Protein 4G35 (pdb70)

CATH classification: 1.10.437.10

Organism: Mus musculus (NCBI:txid10090)

Sequence (147 aa):
EDDLYRQSLEIISRYLREQATGRRALETLRRVGDGVQRNHETAFQGMLRKKSFSRVMVHVFKDGVTNWGRIVTLISFGAFVAKHLKSVNQESFIEPLAETITDVLVRTKRDWLVKQRGWDGFVEFFHVQAALRRIGDCVNLRQKLLN

GO terms:
  GO:0005739 mitochondrion (C, IDA)
  GO:1903378 positive regulation of oxidative stress-induced neuron intrinsic apoptotic signaling pathway (P, IMP)
  GO:0005829 cytosol (C, IDA)
  GO:0016020 membrane (C, IDA)
  GO:0097192 extrinsic apoptotic signaling pathway in absence of ligand (P, IMP)
  GO:0005515 protein binding (F, IPI)
  GO:0005634 nucleus (C, IDA)
  GO:0005737 cytoplasm (C, IDA)
  GO:0008630 intrinsic apoptotic signaling pathway in response to DNA damage (P, IDA)
  GO:0043066 negative regulation of apoptotic process (P, IMP)
  GO:0051434 BH3 domain binding (F, IPI)
  GO:0008637 apoptotic mitochondrial changes (P, IDA)

Structure (mmCIF, N/CA/C/O backbone):
data_4G35
#
_entry.id   4G35
#
_cell.length_a   42.040
_cell.length_b   47.970
_cell.length_c   68.600
_cell.angle_alpha   90.00
_cell.angle_beta   90.00
_cell.angle_gamma   90.00
#
_symmetry.space_group_name_H-M   'P 21 21 21'
#
loop_
_entity.id
_entity.type
_entity.pdbx_description
1 polymer 'Induced myeloid leukemia cell differentiation protein Mcl-1 homolog'
2 polymer 'Noxa BH3 peptide (cysteine-mediated cross-linked)'
3 non-polymer "4,4'-bis(bromomethyl)biphenyl"
4 water water
#
loop_
_atom_site.group_PDB
_atom_site.id
_atom_site.type_symbol
_atom_site.label_atom_id
_atom_site.label_alt_id
_atom_site.label_comp_id
_atom_site.label_asym_id
_atom_site.label_entity_id
_atom_site.label_seq_id
_atom_site.pdbx_PDB_ins_code
_atom_site.Cartn_x
_atom_site.Cartn_y
_atom_site.Cartn_z
_atom_site.occupancy
_atom_site.B_iso_or_equiv
_atom_site.auth_seq_id
_atom_site.auth_comp_id
_atom_site.auth_asym_id
_atom_site.auth_atom_id
_atom_site.pdbx_PDB_model_num
ATOM 1 N N . GLU A 1 9 ? 14.440 -16.889 7.398 1.00 28.46 171 GLU A N 1
ATOM 2 C CA . GLU A 1 9 ? 13.911 -17.813 6.323 1.00 27.76 171 GLU A CA 1
ATOM 3 C C . GLU A 1 9 ? 12.735 -17.273 5.611 1.00 26.87 171 GLU A C 1
ATOM 4 O O . GLU A 1 9 ? 12.514 -17.606 4.469 1.00 25.85 171 GLU A O 1
ATOM 10 N N . ASP A 1 10 ? 11.936 -16.454 6.291 1.00 28.16 172 ASP A N 1
ATOM 11 C CA . ASP A 1 10 ? 10.927 -15.710 5.564 1.00 29.74 172 ASP A CA 1
ATOM 12 C C . ASP A 1 10 ? 11.577 -14.445 4.998 1.00 29.98 172 ASP A C 1
ATOM 13 O O . ASP A 1 10 ? 11.621 -13.383 5.667 1.00 29.41 172 ASP A O 1
ATOM 18 N N . ASP A 1 11 ? 12.038 -14.565 3.760 1.00 29.07 173 ASP A N 1
ATOM 19 C CA . ASP A 1 11 ? 12.774 -13.493 3.151 1.00 28.23 173 ASP A CA 1
ATOM 20 C C . ASP A 1 11 ? 11.813 -12.351 2.782 1.00 27.28 173 ASP A C 1
ATOM 21 O O . ASP A 1 11 ? 12.129 -11.189 2.986 1.00 27.61 173 ASP A O 1
ATOM 26 N N . LEU A 1 12 ? 10.608 -12.659 2.320 1.00 25.79 174 LEU A N 1
ATOM 27 C CA . LEU A 1 12 ? 9.584 -11.617 2.223 1.00 23.72 174 LEU A CA 1
ATOM 28 C C . LEU A 1 12 ? 9.323 -10.825 3.529 1.00 24.01 174 LEU A C 1
ATOM 29 O O . LEU A 1 12 ? 9.258 -9.580 3.524 1.00 22.44 174 LEU A O 1
ATOM 34 N N . TYR A 1 13 ? 9.182 -11.523 4.644 1.00 22.34 175 TYR A N 1
ATOM 35 C CA . TYR A 1 13 ? 9.073 -10.830 5.936 1.00 22.32 175 TYR A CA 1
ATOM 36 C C . TYR A 1 13 ? 10.294 -9.991 6.229 1.00 21.69 175 TYR A C 1
ATOM 37 O O . TYR A 1 13 ? 10.142 -8.840 6.633 1.00 21.89 175 TYR A O 1
ATOM 46 N N . ARG A 1 14 ? 11.501 -10.558 6.087 1.00 21.64 176 ARG A N 1
ATOM 47 C CA . ARG A 1 14 ? 12.752 -9.851 6.404 1.00 22.46 176 ARG A CA 1
ATOM 48 C C . ARG A 1 14 ? 12.865 -8.539 5.624 1.00 21.38 176 ARG A C 1
ATOM 49 O O . ARG A 1 14 ? 13.185 -7.462 6.180 1.00 20.41 176 ARG A O 1
ATOM 57 N N . GLN A 1 15 ? 12.607 -8.647 4.338 1.00 21.85 177 GLN A N 1
ATOM 58 C CA . GLN A 1 15 ? 12.676 -7.514 3.434 1.00 23.19 177 GLN A CA 1
ATOM 59 C C . GLN A 1 15 ? 11.615 -6.416 3.769 1.00 21.73 177 GLN A C 1
ATOM 60 O O . GLN A 1 15 ? 11.967 -5.236 3.780 1.00 20.83 177 GLN A O 1
ATOM 66 N N . SER A 1 16 ? 10.348 -6.814 4.008 1.00 18.56 178 SER A N 1
ATOM 67 C CA . SER A 1 16 ? 9.266 -5.904 4.451 1.00 19.01 178 SER A CA 1
ATOM 68 C C . SER A 1 16 ? 9.623 -5.220 5.779 1.00 19.06 178 SER A C 1
ATOM 69 O O . SER A 1 16 ? 9.458 -4.000 5.943 1.00 16.67 178 SER A O 1
ATOM 72 N N . LEU A 1 17 ? 10.190 -5.985 6.726 1.00 19.85 179 LEU A N 1
ATOM 73 C CA . LEU A 1 17 ? 10.549 -5.392 8.060 1.00 19.76 179 LEU A CA 1
ATOM 74 C C . LEU A 1 17 ? 11.647 -4.355 7.897 1.00 20.86 179 LEU A C 1
ATOM 75 O O . LEU A 1 17 ? 11.639 -3.296 8.530 1.00 20.25 179 LEU A O 1
ATOM 80 N N . GLU A 1 18 ? 12.600 -4.635 7.030 1.00 21.99 180 GLU A N 1
ATOM 81 C CA . GLU A 1 18 ? 13.686 -3.693 6.881 1.00 22.80 180 GLU A CA 1
ATOM 82 C C . GLU A 1 18 ? 13.248 -2.369 6.261 1.00 21.59 180 GLU A C 1
ATOM 83 O O . GLU A 1 18 ? 13.686 -1.287 6.669 1.00 20.33 180 GLU A O 1
ATOM 89 N N . ILE A 1 19 ? 12.392 -2.457 5.254 1.00 19.13 181 ILE A N 1
ATOM 90 C CA . ILE A 1 19 ? 11.887 -1.267 4.608 1.00 17.92 181 ILE A CA 1
ATOM 91 C C . ILE A 1 19 ? 11.007 -0.506 5.582 1.00 16.78 181 ILE A C 1
ATOM 92 O O . ILE A 1 19 ? 11.173 0.735 5.761 1.00 17.92 181 ILE A O 1
ATOM 97 N N . ILE A 1 20 ? 10.089 -1.174 6.124 1.00 15.96 182 ILE A N 1
ATOM 98 C CA . ILE A 1 20 ? 9.117 -0.484 7.014 1.00 15.78 182 ILE A CA 1
ATOM 99 C C . ILE A 1 20 ? 9.828 0.035 8.280 1.00 16.73 182 ILE A C 1
ATOM 100 O O . ILE A 1 20 ? 9.578 1.163 8.696 1.00 17.11 182 ILE A O 1
ATOM 105 N N . SER A 1 21 ? 10.686 -0.734 8.955 1.00 19.42 183 SER A N 1
ATOM 106 C CA . SER A 1 21 ? 11.444 -0.211 10.113 1.00 20.12 183 SER A CA 1
ATOM 107 C C . SER A 1 21 ? 12.244 1.009 9.736 1.00 20.97 183 SER A C 1
ATOM 108 O O . SER A 1 21 ? 12.257 2.020 10.461 1.00 20.59 183 SER A O 1
ATOM 111 N N . ARG A 1 22 ? 12.980 0.906 8.640 1.00 20.39 184 ARG A N 1
ATOM 112 C CA . ARG A 1 22 ? 13.882 1.995 8.271 1.00 21.67 184 ARG A CA 1
ATOM 113 C C . ARG A 1 22 ? 13.042 3.230 7.929 1.00 20.36 184 ARG A C 1
ATOM 114 O O . ARG A 1 22 ? 13.369 4.354 8.329 1.00 21.12 184 ARG A O 1
ATOM 122 N N . TYR A 1 23 ? 11.955 3.054 7.186 1.00 18.97 185 TYR A N 1
ATOM 123 C CA . TYR A 1 23 ? 11.104 4.204 6.907 1.00 19.49 185 TYR A CA 1
ATOM 124 C C . TYR A 1 23 ? 10.594 4.863 8.202 1.00 20.02 185 TYR A C 1
ATOM 125 O O . TYR A 1 23 ? 10.656 6.112 8.338 1.00 21.02 185 TYR A O 1
ATOM 134 N N . LEU A 1 24 ? 10.060 4.045 9.121 1.00 21.39 186 LEU A N 1
ATOM 135 C CA . LEU A 1 24 ? 9.523 4.565 10.390 1.00 23.94 186 LEU A CA 1
ATOM 136 C C . LEU A 1 24 ? 10.597 5.293 11.267 1.00 25.71 186 LEU A C 1
ATOM 137 O O . LEU A 1 24 ? 10.399 6.468 11.687 1.00 25.00 186 LEU A O 1
ATOM 142 N N . ARG A 1 25 ? 11.731 4.637 11.479 1.00 27.12 187 ARG A N 1
ATOM 1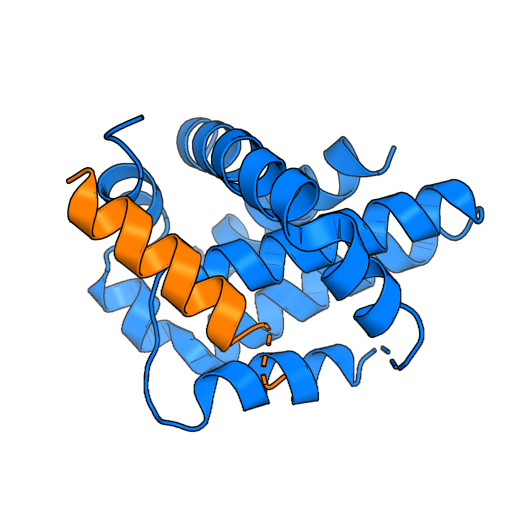43 C CA . ARG A 1 25 ? 12.941 5.277 12.092 1.00 30.50 187 ARG A CA 1
ATOM 144 C C . ARG A 1 25 ? 13.447 6.575 11.406 1.00 31.40 187 ARG A C 1
ATOM 145 O O . ARG A 1 25 ? 13.752 7.573 12.071 1.00 34.44 187 ARG A O 1
ATOM 153 N N . GLU A 1 26 ? 13.510 6.605 10.096 1.00 32.27 188 GLU A N 1
ATOM 154 C CA . GLU A 1 26 ? 13.992 7.761 9.369 1.00 34.36 188 GLU A CA 1
ATOM 155 C C . GLU A 1 26 ? 13.066 9.030 9.471 1.00 35.98 188 GLU A C 1
ATOM 156 O O . GLU A 1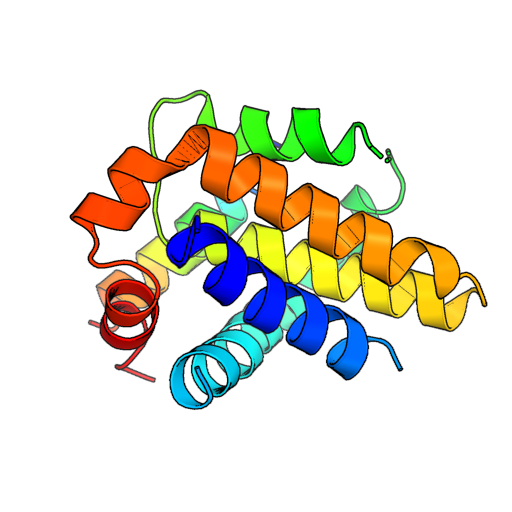 26 ? 13.498 10.140 9.864 1.00 33.86 188 GLU A O 1
ATOM 162 N N . GLN A 1 27 ? 11.791 8.811 9.123 1.00 36.52 189 GLN A N 1
ATOM 163 C CA . GLN A 1 27 ? 10.659 9.738 9.332 1.00 36.67 189 GLN A CA 1
ATOM 164 C C . GLN A 1 27 ? 10.602 10.297 10.753 1.00 37.84 189 GLN A C 1
ATOM 165 O O . GLN A 1 27 ? 10.482 11.523 10.946 1.00 38.33 189 GLN A O 1
ATOM 171 N N . ALA A 1 28 ? 10.739 9.405 11.723 1.00 38.26 190 ALA A N 1
ATOM 172 C CA . ALA A 1 28 ? 10.692 9.764 13.132 1.00 40.68 190 ALA A CA 1
ATOM 173 C C . ALA A 1 28 ? 11.896 10.541 13.640 1.00 41.70 190 ALA A C 1
ATOM 174 O O . ALA A 1 28 ? 11.769 11.670 14.089 1.00 43.27 190 ALA A O 1
ATOM 176 N N . THR A 1 29 ? 13.061 9.916 13.637 1.00 42.87 191 THR A N 1
ATOM 177 C CA . THR A 1 29 ? 14.217 10.472 14.338 1.00 43.21 191 THR A CA 1
ATOM 178 C C . THR A 1 29 ? 15.214 11.042 13.341 1.00 43.85 191 THR A C 1
ATOM 179 O O . THR A 1 29 ? 16.193 11.680 13.718 1.00 44.88 191 THR A O 1
ATOM 183 N N . GLY A 1 44 ? 15.635 -2.873 -2.504 1.00 41.14 206 GLY A N 1
ATOM 184 C CA . GLY A 1 44 ? 15.344 -2.296 -1.197 1.00 39.70 206 GLY A CA 1
ATOM 185 C C . GLY A 1 44 ? 15.460 -0.768 -1.194 1.00 39.12 206 GLY A C 1
ATOM 186 O O . GLY A 1 44 ? 14.576 -0.064 -0.728 1.00 37.36 206 GLY A O 1
ATOM 187 N N . ARG A 1 45 ? 16.592 -0.281 -1.695 1.00 38.09 207 ARG A N 1
ATOM 188 C CA . ARG A 1 45 ? 16.878 1.129 -1.799 1.00 37.62 207 ARG A CA 1
ATOM 189 C C . ARG A 1 45 ? 15.827 1.766 -2.668 1.00 35.84 207 ARG A C 1
ATOM 190 O O . ARG A 1 45 ? 15.313 2.849 -2.357 1.00 35.23 207 ARG A O 1
ATOM 198 N N . ARG A 1 46 ? 15.511 1.113 -3.775 1.00 33.09 208 ARG A N 1
ATOM 199 C CA . ARG A 1 46 ? 14.484 1.624 -4.658 1.00 31.58 208 ARG A CA 1
ATOM 200 C C . ARG A 1 46 ? 13.032 1.594 -4.068 1.00 28.82 208 ARG A C 1
ATOM 201 O O . ARG A 1 46 ? 12.214 2.523 -4.338 1.00 27.14 208 ARG A O 1
ATOM 209 N N . ALA A 1 47 ? 12.711 0.558 -3.288 1.00 26.02 209 ALA A N 1
ATOM 210 C CA . ALA A 1 47 ? 11.407 0.500 -2.647 1.00 24.36 209 ALA A CA 1
ATOM 211 C C . ALA A 1 47 ? 11.348 1.610 -1.568 1.00 22.83 209 ALA A C 1
ATOM 212 O O . ALA A 1 47 ? 10.327 2.246 -1.389 1.00 21.02 209 ALA A O 1
ATOM 214 N N . LEU A 1 48 ? 12.426 1.782 -0.792 1.00 21.37 210 LEU A N 1
ATOM 215 C CA . LEU A 1 48 ? 12.490 2.925 0.143 1.00 20.23 210 LEU A CA 1
ATOM 216 C C . LEU A 1 48 ? 12.294 4.264 -0.531 1.00 19.13 210 LEU A C 1
ATOM 217 O O . LEU A 1 48 ? 11.577 5.093 0.004 1.00 18.71 210 LEU A O 1
ATOM 222 N N . GLU A 1 49 ? 12.912 4.515 -1.682 1.00 18.02 211 GLU A N 1
ATOM 223 C CA . GLU A 1 49 ? 12.782 5.839 -2.285 1.00 17.96 211 GLU A CA 1
ATOM 224 C C . GLU A 1 49 ? 11.311 6.047 -2.718 1.00 18.90 211 GLU A C 1
ATOM 225 O O . GLU A 1 49 ? 10.761 7.125 -2.494 1.00 18.14 211 GLU A O 1
ATOM 231 N N . THR A 1 50 ? 10.699 5.008 -3.314 1.00 16.77 212 THR A N 1
ATOM 232 C CA . THR A 1 50 ? 9.247 4.999 -3.652 1.00 15.40 212 THR A CA 1
ATOM 233 C C . THR A 1 50 ? 8.347 5.234 -2.420 1.00 14.41 212 THR A C 1
ATOM 234 O O . THR A 1 50 ? 7.476 6.087 -2.443 1.00 15.16 212 THR A O 1
ATOM 238 N N . LEU A 1 51 ? 8.619 4.508 -1.324 1.00 14.33 213 LEU A N 1
ATOM 239 C CA . LEU A 1 51 ? 7.832 4.639 -0.107 1.00 15.61 213 LEU A CA 1
ATOM 240 C C . LEU A 1 51 ? 7.907 6.041 0.478 1.00 16.31 213 LEU A C 1
ATOM 241 O O . LEU A 1 51 ? 6.866 6.645 0.861 1.00 14.81 213 LEU A O 1
ATOM 246 N N . ARG A 1 52 ? 9.134 6.575 0.584 1.00 16.96 214 ARG A N 1
ATOM 247 C CA . ARG A 1 52 ? 9.257 7.933 1.168 1.00 18.82 214 ARG A CA 1
ATOM 248 C C . ARG A 1 52 ? 8.515 8.964 0.330 1.00 18.97 214 ARG A C 1
ATOM 249 O O . ARG A 1 52 ? 7.905 9.874 0.882 1.00 18.68 214 ARG A O 1
ATOM 257 N N . ARG A 1 53 ? 8.685 8.905 -0.989 1.00 18.25 215 ARG A N 1
ATOM 258 C CA . ARG A 1 53 ? 7.979 9.830 -1.901 1.00 19.66 215 ARG A CA 1
ATOM 259 C C . ARG A 1 53 ? 6.435 9.693 -1.816 1.00 17.55 215 ARG A C 1
ATOM 260 O O . ARG A 1 53 ? 5.729 10.675 -1.601 1.00 17.64 215 ARG A O 1
ATOM 268 N N . VAL A 1 54 ? 5.914 8.480 -1.969 1.00 17.10 216 VAL A N 1
ATOM 269 C CA . VAL A 1 54 ? 4.444 8.325 -2.019 1.00 16.14 216 VAL A CA 1
ATOM 270 C C . VAL A 1 54 ? 3.944 8.586 -0.601 1.00 16.08 216 VAL A C 1
ATOM 271 O O . VAL A 1 54 ? 2.929 9.186 -0.432 1.00 16.71 216 VAL A O 1
ATOM 275 N N . GLY A 1 55 ? 4.653 8.112 0.419 1.00 13.75 217 GLY A N 1
ATOM 276 C CA . GLY A 1 55 ? 4.220 8.318 1.811 1.00 14.55 217 GLY A CA 1
ATOM 277 C C . GLY A 1 55 ? 4.179 9.787 2.231 1.00 15.06 217 GLY A C 1
ATOM 278 O O . GLY A 1 55 ? 3.382 10.161 3.043 1.00 13.83 217 GLY A O 1
ATOM 279 N N . ASP A 1 56 ? 5.083 10.607 1.701 1.00 16.81 218 ASP A N 1
ATOM 280 C CA . ASP A 1 56 ? 5.060 12.035 1.975 1.00 17.64 218 ASP A CA 1
ATOM 281 C C . ASP A 1 56 ? 3.786 12.687 1.392 1.00 17.92 218 ASP A C 1
ATOM 282 O O . ASP A 1 56 ? 3.098 13.445 2.106 1.00 19.13 218 ASP A O 1
ATOM 287 N N . GLY A 1 57 ? 3.461 12.381 0.140 1.00 19.26 219 GLY A N 1
ATOM 288 C CA . GLY A 1 57 ? 2.148 12.852 -0.457 1.00 19.47 219 GLY A CA 1
ATOM 289 C C . GLY A 1 57 ? 0.952 12.500 0.424 1.00 19.54 219 GLY A C 1
ATOM 290 O O . GLY A 1 57 ? 0.093 13.326 0.647 1.00 18.56 219 GLY A O 1
ATOM 291 N N . VAL A 1 58 ? 0.883 11.225 0.871 1.00 17.77 220 VAL A N 1
ATOM 292 C CA . VAL A 1 58 ? -0.249 10.730 1.650 1.00 16.91 220 VAL A CA 1
ATOM 293 C C . VAL A 1 58 ? -0.336 11.501 2.993 1.00 17.43 220 VAL A C 1
ATOM 294 O O . VAL A 1 58 ? -1.376 12.041 3.359 1.00 16.01 220 VAL A O 1
ATOM 298 N N . GLN A 1 59 ? 0.776 11.605 3.716 1.00 18.14 221 GLN A N 1
ATOM 299 C CA . GLN A 1 59 ? 0.742 12.305 4.977 1.00 19.85 221 GLN A CA 1
ATOM 300 C C . GLN A 1 59 ? 0.402 13.802 4.829 1.00 21.58 221 GLN A C 1
ATOM 301 O O . GLN A 1 59 ? -0.206 14.385 5.669 1.00 21.98 221 GLN A O 1
ATOM 307 N N . ARG A 1 60 ? 0.850 14.409 3.752 1.00 22.77 222 ARG A N 1
ATOM 308 C CA . ARG A 1 60 ? 0.754 15.846 3.569 1.00 25.45 222 ARG A CA 1
ATOM 309 C C . ARG A 1 60 ? -0.731 16.169 3.212 1.00 24.58 222 ARG A C 1
ATOM 310 O O . ARG A 1 60 ? -1.340 17.089 3.746 1.00 25.95 222 ARG A O 1
ATOM 318 N N . ASN A 1 61 ? -1.299 15.320 2.394 1.00 24.89 223 ASN A N 1
ATOM 319 C CA . ASN A 1 61 ? -2.635 15.470 1.913 1.00 25.05 223 ASN A CA 1
ATOM 320 C C . ASN A 1 61 ? -3.695 14.954 2.875 1.00 23.03 223 ASN A C 1
ATOM 321 O O . ASN A 1 61 ? -4.873 15.330 2.704 1.00 22.81 223 ASN A O 1
ATOM 326 N N . HIS A 1 62 ? -3.331 14.111 3.844 1.00 21.14 224 HIS A N 1
ATOM 327 C CA . HIS A 1 62 ? -4.340 13.609 4.805 1.00 21.60 224 HIS A CA 1
ATOM 328 C C . HIS A 1 62 ? -4.011 13.826 6.264 1.00 22.51 224 HIS A C 1
ATOM 329 O O . HIS A 1 62 ? -4.428 13.078 7.144 1.00 23.01 224 HIS A O 1
ATOM 336 N N . GLU A 1 63 ? -3.301 14.934 6.533 1.00 24.71 225 GLU A N 1
ATOM 337 C CA . GLU A 1 63 ? -2.774 15.234 7.851 1.00 26.04 225 GLU A CA 1
ATOM 338 C C . GLU A 1 63 ? -3.843 15.332 8.901 1.00 25.50 225 GLU A C 1
ATOM 339 O O . GLU A 1 63 ? -3.715 14.766 9.990 1.00 25.55 225 GLU A O 1
ATOM 345 N N . THR A 1 64 ? -4.936 16.039 8.587 1.00 26.14 226 THR A N 1
ATOM 346 C CA . THR A 1 64 ? -6.077 16.153 9.492 1.00 25.26 226 THR A CA 1
ATOM 347 C C . THR A 1 64 ? -6.765 14.815 9.737 1.00 24.84 226 THR A C 1
ATOM 348 O O . THR A 1 64 ? -7.120 14.521 10.879 1.00 25.35 226 THR A O 1
ATOM 352 N N . ALA A 1 65 ? -6.961 13.990 8.698 1.00 23.31 227 ALA A N 1
ATOM 353 C CA . ALA A 1 65 ? -7.539 12.655 8.956 1.00 24.01 227 ALA A CA 1
ATOM 354 C C . ALA A 1 65 ? -6.611 11.864 9.862 1.00 22.85 227 ALA A C 1
ATOM 355 O O . ALA A 1 65 ? -7.085 11.164 10.729 1.00 23.86 227 ALA A O 1
ATOM 357 N N . PHE A 1 66 ? -5.306 11.939 9.597 1.00 22.76 228 PHE A N 1
ATOM 358 C CA . PHE A 1 66 ? -4.283 11.165 10.321 1.00 22.97 228 PHE A CA 1
ATOM 359 C C . PHE A 1 66 ? -4.220 11.661 11.784 1.00 24.34 228 PHE A C 1
ATOM 360 O O . PHE A 1 66 ? -4.185 10.841 12.700 1.00 25.06 228 PHE A O 1
ATOM 368 N N . GLN A 1 67 ? -4.309 12.983 11.991 1.00 26.80 229 GLN A N 1
ATOM 369 C CA . GLN A 1 67 ? -4.405 13.562 13.365 1.00 29.07 229 GLN A CA 1
ATOM 370 C C . GLN A 1 67 ? -5.630 12.988 14.092 1.00 29.72 229 GLN A C 1
ATOM 371 O O . GLN A 1 67 ? -5.521 12.416 15.187 1.00 31.33 229 GLN A O 1
ATOM 377 N N . GLY A 1 68 ? -6.779 13.074 13.446 1.00 30.56 230 GLY A N 1
ATOM 378 C CA . GLY A 1 68 ? -8.009 12.524 13.986 1.00 30.54 230 GLY A CA 1
ATOM 379 C C . GLY A 1 68 ? -7.833 11.081 14.350 1.00 32.57 230 GLY A C 1
ATOM 380 O O . GLY A 1 68 ? -8.253 10.660 15.430 1.00 31.73 230 GLY A O 1
ATOM 381 N N . MET A 1 69 ? -7.240 10.285 13.448 1.00 32.59 231 MET A N 1
ATOM 382 C CA . MET A 1 69 ? -7.079 8.833 13.714 1.00 34.78 231 MET A CA 1
ATOM 383 C C . MET A 1 69 ? -6.081 8.501 14.859 1.00 35.95 231 MET A C 1
ATOM 384 O O . MET A 1 69 ? -6.287 7.565 15.630 1.00 35.25 231 MET A O 1
ATOM 389 N N . LEU A 1 70 ? -4.985 9.239 14.889 1.00 38.37 232 LEU A N 1
ATOM 390 C CA . LEU A 1 70 ? -3.960 9.078 15.884 1.00 42.02 232 LEU A CA 1
ATOM 391 C C . LEU A 1 70 ? -4.610 9.222 17.264 1.00 44.91 232 LEU A C 1
ATOM 392 O O . LEU A 1 70 ? -4.486 8.325 18.085 1.00 46.00 232 LEU A O 1
ATOM 397 N N . ARG A 1 71 ? -5.366 10.284 17.510 1.00 48.23 233 ARG A N 1
ATOM 398 C CA . ARG A 1 71 ? -6.122 10.317 18.771 1.00 51.23 233 ARG A CA 1
ATOM 399 C C . ARG A 1 71 ? -7.343 9.383 18.792 1.00 52.66 233 ARG A C 1
ATOM 400 O O . ARG A 1 71 ? -8.465 9.819 18.572 1.00 54.24 233 ARG A O 1
ATOM 408 N N . LYS A 1 72 ? -7.117 8.099 19.075 1.00 53.91 234 LYS A N 1
ATOM 409 C CA . LYS A 1 72 ? -8.182 7.091 19.115 1.00 54.95 234 LYS A CA 1
ATOM 410 C C . LYS A 1 72 ? -7.652 5.788 19.716 1.00 55.83 234 LYS A C 1
ATOM 411 O O . LYS A 1 72 ? -6.593 5.282 19.300 1.00 57.07 234 LYS A O 1
ATOM 417 N N . LYS A 1 82 ? -1.810 -2.774 20.629 1.00 60.38 244 LYS A N 1
ATOM 418 C CA . LYS A 1 82 ? -1.631 -2.876 19.177 1.00 59.67 244 LYS A CA 1
ATOM 419 C C . LYS A 1 82 ? -2.970 -3.169 18.468 1.00 59.37 244 LYS A C 1
ATOM 420 O O . LYS A 1 82 ? -3.049 -4.087 17.653 1.00 59.63 244 LYS A O 1
ATOM 422 N N . SER A 1 83 ? -4.018 -2.398 18.794 1.00 58.48 245 SER A N 1
ATOM 423 C CA . SER A 1 83 ? -5.330 -2.528 18.121 1.00 57.08 245 SER A CA 1
ATOM 424 C C . SER A 1 83 ? -5.382 -1.638 16.870 1.00 56.09 245 SER A C 1
ATOM 425 O O . SER A 1 83 ? -6.375 -1.656 16.119 1.00 56.42 245 SER A O 1
ATOM 428 N N . PHE A 1 84 ? -4.315 -0.851 16.695 1.00 54.18 246 PHE A N 1
ATOM 429 C CA . PHE A 1 84 ? -3.737 -0.532 15.380 1.00 53.34 246 PHE A CA 1
ATOM 430 C C . PHE A 1 84 ? -3.822 -1.760 14.417 1.00 51.93 246 PHE A C 1
ATOM 431 O O . PHE A 1 84 ? -4.100 -1.576 13.216 1.00 51.17 246 PHE A O 1
ATOM 439 N N . SER A 1 85 ? -3.611 -2.987 14.953 1.00 49.84 247 SER A N 1
ATOM 440 C CA . SER A 1 85 ? -3.645 -4.249 14.181 1.00 48.37 247 SER A CA 1
ATOM 441 C C . SER A 1 85 ? -5.034 -4.566 13.663 1.00 46.31 247 SER A C 1
ATOM 442 O O . SER A 1 85 ? -5.191 -4.934 12.499 1.00 45.73 247 SER A O 1
ATOM 445 N N . ARG A 1 86 ? -6.024 -4.432 14.548 1.00 44.60 248 ARG A N 1
ATOM 446 C CA . ARG A 1 86 ? -7.426 -4.699 14.219 1.00 43.54 248 ARG A CA 1
ATOM 447 C C . ARG A 1 86 ? -7.873 -3.720 13.152 1.00 41.86 248 ARG A C 1
ATOM 448 O O . ARG A 1 86 ? -8.596 -4.084 12.201 1.00 42.94 248 ARG A O 1
ATOM 456 N N . VAL A 1 87 ? -7.417 -2.482 13.287 1.00 39.21 249 VAL A N 1
ATOM 457 C CA . VAL A 1 87 ? -7.770 -1.428 12.334 1.00 36.32 249 VAL A CA 1
ATOM 458 C C . VAL A 1 87 ? -7.094 -1.677 10.976 1.00 33.83 249 VAL A C 1
ATOM 459 O O . VAL A 1 87 ? -7.743 -1.638 9.945 1.00 32.49 249 VAL A O 1
ATOM 463 N N . MET A 1 88 ? -5.804 -1.969 10.983 1.00 32.23 250 MET A N 1
ATOM 464 C CA . MET A 1 88 ? -5.166 -2.460 9.769 1.00 30.76 250 MET A CA 1
ATOM 465 C C . MET A 1 88 ? -5.976 -3.524 9.119 1.00 30.76 250 MET A C 1
ATOM 466 O O . MET A 1 88 ? -6.276 -3.404 7.939 1.00 28.60 250 MET A O 1
ATOM 471 N N . VAL A 1 89 ? -6.351 -4.588 9.858 1.00 31.44 251 VAL A N 1
ATOM 472 C CA . VAL A 1 89 ? -7.022 -5.694 9.164 1.00 32.42 251 VAL A CA 1
ATOM 473 C C . VAL A 1 89 ? -8.386 -5.281 8.696 1.00 32.04 251 VAL A C 1
ATOM 474 O O . VAL A 1 89 ? -8.817 -5.692 7.602 1.00 31.68 251 VAL A O 1
ATOM 478 N N . HIS A 1 90 ? -9.044 -4.434 9.476 1.00 32.46 252 HIS A N 1
ATOM 479 C CA . HIS A 1 90 ? -10.381 -4.041 9.076 1.00 33.56 252 HIS A CA 1
ATOM 480 C C . HIS A 1 90 ? -10.407 -3.283 7.755 1.00 31.58 252 HIS A C 1
ATOM 481 O O . HIS A 1 90 ? -11.377 -3.443 7.001 1.00 30.71 252 HIS A O 1
ATOM 488 N N . VAL A 1 91 ? -9.314 -2.556 7.443 1.00 28.97 253 VAL A N 1
ATOM 489 C CA . VAL A 1 91 ? -9.175 -1.891 6.139 1.00 26.05 253 VAL A CA 1
ATOM 490 C C . VAL A 1 91 ? -9.469 -2.900 5.051 1.00 25.75 253 VAL A C 1
ATOM 491 O O . VAL A 1 91 ? -10.164 -2.601 4.085 1.00 25.41 253 VAL A O 1
ATOM 495 N N . PHE A 1 92 ? -8.953 -4.114 5.223 1.00 25.11 254 PHE A N 1
ATOM 496 C CA . PHE A 1 92 ? -8.995 -5.116 4.172 1.00 25.12 254 PHE A CA 1
ATOM 497 C C . PHE A 1 92 ? -10.225 -6.025 4.172 1.00 26.93 254 PHE A C 1
ATOM 498 O O . PHE A 1 92 ? -10.343 -6.843 3.271 1.00 26.94 254 PHE A O 1
ATOM 506 N N . LYS A 1 93 ? -11.178 -5.802 5.077 1.00 28.25 255 LYS A N 1
ATOM 507 C CA . LYS A 1 93 ? -12.325 -6.735 5.321 1.00 30.25 255 LYS A CA 1
ATOM 508 C C . LYS A 1 93 ? -13.299 -6.888 4.123 1.00 30.64 255 LYS A C 1
ATOM 509 O O . LYS A 1 93 ? -13.944 -7.940 3.954 1.00 32.33 255 LYS A O 1
ATOM 511 N N . ASP A 1 94 ? -13.326 -5.905 3.233 1.00 28.52 256 ASP A N 1
ATOM 512 C CA . ASP A 1 94 ? -14.199 -5.947 2.105 1.00 27.36 256 ASP A CA 1
ATOM 513 C C . ASP A 1 94 ? -13.610 -6.825 1.042 1.00 26.88 256 ASP A C 1
ATOM 514 O O . ASP A 1 94 ? -14.131 -6.917 -0.062 1.00 28.28 256 ASP A O 1
ATOM 519 N N . GLY A 1 95 ? -12.473 -7.453 1.356 1.00 27.82 257 GLY A N 1
ATOM 520 C CA . GLY A 1 95 ? -11.825 -8.409 0.432 1.00 25.62 257 GLY A CA 1
ATOM 521 C C . GLY A 1 95 ? -11.028 -7.773 -0.682 1.00 25.17 257 GLY A C 1
ATOM 522 O O . GLY A 1 95 ? -10.759 -8.402 -1.675 1.00 25.28 257 GLY A O 1
ATOM 523 N N . VAL A 1 96 ? -10.657 -6.501 -0.507 1.00 23.40 258 VAL A N 1
ATOM 524 C CA . VAL A 1 96 ? -9.956 -5.776 -1.545 1.00 22.11 258 VAL A CA 1
ATOM 525 C C . VAL A 1 96 ? -8.558 -5.461 -0.980 1.00 19.29 258 VAL A C 1
ATOM 526 O O . VAL A 1 96 ? -8.439 -5.142 0.146 1.00 17.93 258 VAL A O 1
ATOM 530 N N . THR A 1 97 ? -7.524 -5.620 -1.775 1.00 18.87 259 THR A N 1
ATOM 531 C CA . THR A 1 97 ? -6.184 -5.264 -1.330 1.00 18.11 259 THR A CA 1
ATOM 532 C C . THR A 1 97 ? -5.585 -4.548 -2.500 1.00 17.41 259 THR A C 1
ATOM 533 O O . THR A 1 97 ? -5.677 -5.034 -3.659 1.00 17.22 259 THR A O 1
ATOM 537 N N . ASN A 1 98 ? -4.949 -3.415 -2.247 1.00 14.86 260 ASN A N 1
ATOM 538 C CA . ASN A 1 98 ? -4.237 -2.737 -3.322 1.00 14.91 260 ASN A CA 1
ATOM 539 C C . ASN A 1 98 ? -3.048 -1.970 -2.717 1.00 13.96 260 ASN A C 1
ATOM 540 O O . ASN A 1 98 ? -2.925 -1.874 -1.491 1.00 12.67 260 ASN A O 1
ATOM 545 N N . TRP A 1 99 ? -2.120 -1.517 -3.560 1.00 13.15 261 TRP A N 1
ATOM 546 C CA . TRP A 1 99 ? -0.938 -0.807 -3.052 1.00 14.63 261 TRP A CA 1
ATOM 547 C C . TRP A 1 99 ? -1.245 0.521 -2.406 1.00 13.46 261 TRP A C 1
ATOM 548 O O . TRP A 1 99 ? -0.534 0.956 -1.526 1.00 14.52 261 TRP A O 1
ATOM 559 N N . GLY A 1 100 ? -2.288 1.190 -2.877 1.00 13.71 262 GLY A N 1
ATOM 560 C CA . GLY A 1 100 ? -2.729 2.409 -2.203 1.00 12.74 262 GLY A CA 1
ATOM 561 C C . GLY A 1 100 ? -3.102 2.182 -0.752 1.00 13.33 262 GLY A C 1
ATOM 562 O O . GLY A 1 100 ? -2.704 2.997 0.130 1.00 13.59 262 GLY A O 1
ATOM 563 N N . ARG A 1 101 ? -3.887 1.130 -0.479 1.00 13.01 263 ARG A N 1
ATOM 564 C CA . ARG A 1 101 ? -4.242 0.837 0.922 1.00 12.73 263 ARG A CA 1
ATOM 565 C C . ARG A 1 101 ? -2.973 0.516 1.756 1.00 13.80 263 ARG A C 1
ATOM 566 O O . ARG A 1 101 ? -2.804 0.981 2.882 1.00 11.81 263 ARG A O 1
ATOM 574 N N . ILE A 1 102 ? -2.060 -0.239 1.131 1.00 14.37 264 ILE A N 1
ATOM 575 C CA . ILE A 1 102 ? -0.817 -0.690 1.821 1.00 14.85 264 ILE A CA 1
ATOM 576 C C . ILE A 1 102 ? 0.061 0.520 2.123 1.00 14.66 264 ILE A C 1
ATOM 577 O O . ILE A 1 102 ? 0.523 0.734 3.277 1.00 13.48 264 ILE A O 1
ATOM 582 N N . VAL A 1 103 ? 0.297 1.334 1.082 1.00 14.70 265 VAL A N 1
ATOM 583 C CA . VAL A 1 103 ? 1.159 2.465 1.302 1.00 14.86 265 VAL A CA 1
ATOM 584 C C . VAL A 1 103 ? 0.547 3.468 2.302 1.00 14.45 265 VAL A C 1
ATOM 585 O O . VAL A 1 103 ? 1.287 4.156 3.069 1.00 12.80 265 VAL A O 1
ATOM 589 N N . THR A 1 104 ? -0.778 3.543 2.293 1.00 13.99 266 THR A N 1
ATOM 590 C CA . THR A 1 104 ? -1.483 4.452 3.238 1.00 13.60 266 THR A CA 1
ATOM 591 C C . THR A 1 104 ? -1.327 3.985 4.631 1.00 13.28 266 THR A C 1
ATOM 592 O O . THR A 1 104 ? -1.121 4.801 5.522 1.00 13.74 266 THR A O 1
ATOM 596 N N . LEU A 1 105 ? -1.427 2.665 4.844 1.00 13.99 267 LEU A N 1
ATOM 597 C CA . LEU A 1 105 ? -1.174 2.094 6.191 1.00 13.48 267 LEU A CA 1
ATOM 598 C C . LEU A 1 105 ? 0.224 2.330 6.706 1.00 13.89 267 LEU A C 1
ATOM 599 O O . LEU A 1 105 ? 0.430 2.710 7.869 1.00 13.87 267 LEU A O 1
ATOM 604 N N . ILE A 1 106 ? 1.208 2.131 5.835 1.00 14.35 268 ILE A N 1
ATOM 605 C CA . ILE A 1 106 ? 2.580 2.366 6.219 1.00 14.50 268 ILE A CA 1
ATOM 606 C C . ILE A 1 106 ? 2.863 3.870 6.497 1.00 16.04 268 ILE A C 1
ATOM 607 O O . ILE A 1 106 ? 3.563 4.228 7.451 1.00 16.08 268 ILE A O 1
ATOM 612 N N . SER A 1 107 ? 2.280 4.739 5.648 1.00 16.11 269 SER A N 1
ATOM 613 C CA . SER A 1 107 ? 2.342 6.191 5.810 1.00 17.18 269 SER A CA 1
ATOM 614 C C . SER A 1 107 ? 1.731 6.662 7.122 1.00 16.35 269 SER A C 1
ATOM 615 O O . SER A 1 107 ? 2.266 7.605 7.774 1.00 17.26 269 SER A O 1
ATOM 618 N N . PHE A 1 108 ? 0.574 6.081 7.464 1.00 16.47 270 PHE A N 1
ATOM 619 C CA . PHE A 1 108 ? 0.001 6.368 8.764 1.00 16.02 270 PHE A CA 1
ATOM 620 C C . PHE A 1 108 ? 0.879 5.852 9.898 1.00 17.04 270 PHE A C 1
ATOM 621 O O . PHE A 1 108 ? 1.015 6.516 10.913 1.00 17.01 270 PHE A O 1
ATOM 629 N N . GLY A 1 109 ? 1.514 4.702 9.721 1.00 17.13 271 GLY A N 1
ATOM 630 C CA . GLY A 1 109 ? 2.575 4.325 10.669 1.00 18.82 271 GLY A CA 1
ATOM 631 C C . GLY A 1 109 ? 3.729 5.316 10.854 1.00 17.77 271 GLY A C 1
ATOM 632 O O . GLY A 1 109 ? 4.156 5.530 11.986 1.00 18.08 271 GLY A O 1
ATOM 633 N N . ALA A 1 110 ? 4.292 5.872 9.757 1.00 18.32 272 ALA A N 1
ATOM 634 C CA . ALA A 1 110 ? 5.304 6.951 9.804 1.00 18.17 272 ALA A CA 1
ATOM 635 C C . ALA A 1 110 ? 4.801 8.206 10.522 1.00 18.65 272 ALA A C 1
ATOM 636 O O . ALA A 1 110 ? 5.542 8.808 11.306 1.00 18.41 272 ALA A O 1
ATOM 638 N N . PHE A 1 111 ? 3.538 8.585 10.249 1.00 17.20 273 PHE A N 1
ATOM 639 C CA . PHE A 1 111 ? 2.864 9.688 10.987 1.00 19.66 273 PHE A CA 1
ATOM 640 C C . PHE A 1 111 ? 2.828 9.404 12.506 1.00 18.82 273 PHE A C 1
AT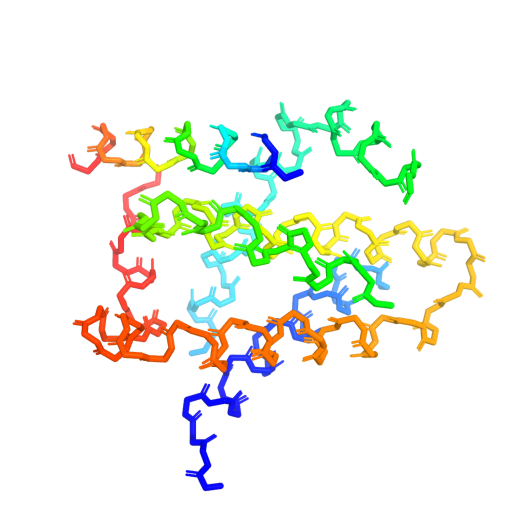OM 641 O O . PHE A 1 111 ? 3.211 10.232 13.300 1.00 20.49 273 PHE A O 1
ATOM 649 N N . VAL A 1 112 ? 2.342 8.240 12.896 1.00 20.14 274 VAL A N 1
ATOM 650 C CA . VAL A 1 112 ? 2.346 7.802 14.256 1.00 20.64 274 VAL A CA 1
ATOM 651 C C . VAL A 1 112 ? 3.783 7.812 14.787 1.00 21.42 274 VAL A C 1
ATOM 652 O O . VAL A 1 112 ? 4.024 8.357 15.868 1.00 22.31 274 VAL A O 1
ATOM 656 N N . ALA A 1 113 ? 4.738 7.242 14.046 1.00 19.43 275 ALA A N 1
ATOM 657 C CA . ALA A 1 113 ? 6.163 7.301 14.468 1.00 20.96 275 ALA A CA 1
ATOM 658 C C . ALA A 1 113 ? 6.704 8.729 14.771 1.00 22.62 275 ALA A C 1
ATOM 659 O O . ALA A 1 113 ? 7.467 8.940 15.727 1.00 22.72 275 ALA A O 1
ATOM 661 N N . LYS A 1 114 ? 6.347 9.709 13.933 1.00 23.99 276 LYS A N 1
ATOM 662 C CA . LYS A 1 114 ? 6.821 11.077 14.094 1.00 25.40 276 LYS A CA 1
ATOM 663 C C . LYS A 1 114 ? 6.248 11.658 15.349 1.00 26.41 276 LYS A C 1
ATOM 664 O O . LYS A 1 114 ? 6.944 12.402 16.038 1.00 26.40 276 LYS A O 1
ATOM 670 N N . HIS A 1 115 ? 5.033 11.240 15.694 1.00 26.65 277 HIS A N 1
ATOM 671 C CA . HIS A 1 115 ? 4.402 11.680 16.919 1.00 28.75 277 HIS A CA 1
ATOM 672 C C . HIS A 1 115 ? 5.096 11.132 18.123 1.00 28.64 277 HIS A C 1
ATOM 673 O O . HIS A 1 115 ? 5.198 11.834 19.119 1.00 28.55 277 HIS A O 1
ATOM 680 N N . LEU A 1 116 ? 5.513 9.861 18.058 1.00 27.66 278 LEU A N 1
ATOM 681 C CA . LEU A 1 116 ? 6.207 9.199 19.185 1.00 27.22 278 LEU A CA 1
ATOM 682 C C . LEU A 1 116 ? 7.542 9.875 19.402 1.00 27.23 278 LEU A C 1
ATOM 683 O O . LEU A 1 116 ? 7.910 10.138 20.533 1.00 29.12 278 LEU A O 1
ATOM 688 N N . LYS A 1 117 ? 8.275 10.152 18.332 1.00 27.09 279 LYS A N 1
ATOM 689 C CA . LYS A 1 117 ? 9.469 10.956 18.439 1.00 28.68 279 LYS A CA 1
ATOM 690 C C . LYS A 1 117 ? 9.188 12.323 19.140 1.00 30.41 279 LYS A C 1
ATOM 691 O O . LYS A 1 117 ? 9.907 12.726 20.084 1.00 30.85 279 LYS A O 1
ATOM 697 N N . SER A 1 118 ? 8.144 13.025 18.709 1.00 30.28 280 SER A N 1
ATOM 698 C CA . SER A 1 118 ? 7.759 14.328 19.330 1.00 31.60 280 SER A CA 1
ATOM 699 C C . SER A 1 118 ? 7.508 14.241 20.831 1.00 31.28 280 SER A C 1
ATOM 700 O O . SER A 1 118 ? 7.687 15.205 21.560 1.00 31.91 280 SER A O 1
ATOM 703 N N . VAL A 1 119 ? 7.022 13.097 21.258 1.00 30.58 281 VAL A N 1
ATOM 704 C CA . VAL A 1 119 ? 6.495 12.923 22.571 1.00 30.57 281 VAL A CA 1
ATOM 705 C C . VAL A 1 119 ? 7.530 12.113 23.428 1.00 30.23 281 VAL A C 1
ATOM 706 O O . VAL A 1 119 ? 7.235 11.677 24.539 1.00 29.56 281 VAL A O 1
ATOM 710 N N . ASN A 1 120 ? 8.719 11.878 22.857 1.00 30.38 282 ASN A N 1
ATOM 711 C CA . ASN A 1 120 ? 9.816 11.159 23.544 1.00 31.45 282 ASN A CA 1
ATOM 712 C C . ASN A 1 120 ? 9.491 9.683 23.895 1.00 32.08 282 ASN A C 1
ATOM 713 O O . ASN A 1 120 ? 9.870 9.138 24.978 1.00 33.49 282 ASN A O 1
ATOM 715 N N . GLN A 1 121 ? 8.777 9.030 22.994 1.00 29.88 283 GLN A N 1
ATOM 716 C CA . GLN A 1 121 ? 8.404 7.662 23.169 1.00 28.92 283 GLN A CA 1
ATOM 717 C C . GLN A 1 121 ? 8.862 6.826 21.954 1.00 27.09 283 GLN A C 1
ATOM 718 O O . GLN A 1 121 ? 8.125 5.985 21.444 1.00 25.59 283 GLN A O 1
ATOM 724 N N . GLU A 1 122 ? 10.090 7.106 21.518 1.00 25.98 284 GLU A N 1
ATOM 725 C CA . GLU A 1 122 ? 10.774 6.400 20.421 1.00 26.09 284 GLU A CA 1
ATOM 726 C C . GLU A 1 122 ? 10.816 4.894 20.629 1.00 24.88 284 GLU A C 1
ATOM 727 O O . GLU A 1 122 ? 10.792 4.130 19.662 1.00 24.56 284 GLU A O 1
ATOM 733 N N . SER A 1 123 ? 10.778 4.438 21.878 1.00 23.54 285 SER A N 1
ATOM 734 C CA . SER A 1 123 ? 10.781 2.968 22.139 1.00 24.29 285 SER A CA 1
ATOM 735 C C . SER A 1 123 ? 9.586 2.229 21.522 1.00 25.06 285 SER A C 1
ATOM 736 O O . SER A 1 123 ? 9.643 1.015 21.370 1.00 24.64 285 SER A O 1
ATOM 739 N N . PHE A 1 124 ? 8.489 2.922 21.220 1.00 25.39 286 PHE A N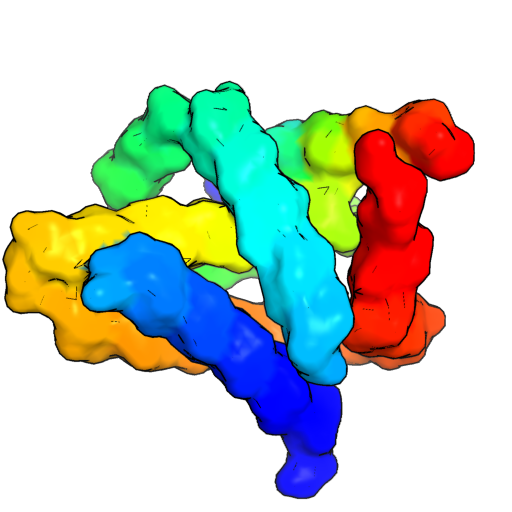 1
ATOM 740 C CA . PHE A 1 124 ? 7.357 2.265 20.533 1.00 27.16 286 PHE A CA 1
ATOM 741 C C . PHE A 1 124 ? 7.516 2.222 19.033 1.00 26.79 286 PHE A C 1
ATOM 742 O O . PHE A 1 124 ? 6.666 1.645 18.360 1.00 26.79 286 PHE A O 1
ATOM 750 N N . ILE A 1 125 ? 8.578 2.817 18.488 1.00 26.14 287 ILE A N 1
ATOM 751 C CA . ILE A 1 125 ? 8.687 2.865 17.027 1.00 26.35 287 ILE A CA 1
ATOM 752 C C . ILE A 1 125 ? 8.989 1.511 16.391 1.00 27.30 287 ILE A C 1
ATOM 753 O O . ILE A 1 125 ? 8.356 1.134 15.389 1.00 26.09 287 ILE A O 1
ATOM 758 N N . GLU A 1 126 ? 9.939 0.780 16.984 1.00 26.27 288 GLU A N 1
ATOM 759 C CA . GLU A 1 126 ? 10.248 -0.557 16.485 1.00 27.68 288 GLU A CA 1
ATOM 760 C C . GLU A 1 126 ? 9.134 -1.591 16.714 1.00 26.57 288 GLU A C 1
ATOM 761 O O . GLU A 1 126 ? 8.788 -2.317 15.760 1.00 26.05 288 GLU A O 1
ATOM 767 N N . PRO A 1 127 ? 8.500 -1.626 17.910 1.00 25.58 289 PRO A N 1
ATOM 768 C CA . PRO A 1 127 ? 7.320 -2.488 18.007 1.00 24.68 289 PRO A CA 1
ATOM 769 C C . PRO A 1 127 ? 6.268 -2.134 16.985 1.00 24.29 289 PRO A C 1
ATOM 770 O O . PRO A 1 127 ? 5.617 -3.037 16.460 1.00 24.35 289 PRO A O 1
ATOM 774 N N . LEU A 1 128 ? 6.069 -0.838 16.726 1.00 23.52 290 LEU A N 1
ATOM 775 C CA . LEU A 1 128 ? 5.115 -0.412 15.681 1.00 21.96 290 LEU A CA 1
ATOM 776 C C . LEU A 1 128 ? 5.484 -1.010 14.297 1.00 20.55 290 LEU A C 1
ATOM 777 O O . LEU A 1 128 ? 4.617 -1.567 13.620 1.00 22.16 290 LEU A O 1
ATOM 782 N N . ALA A 1 129 ? 6.740 -0.877 13.872 1.00 19.96 291 ALA A N 1
ATOM 783 C CA . ALA A 1 129 ? 7.155 -1.354 12.564 1.00 19.32 291 ALA A CA 1
ATOM 784 C C . ALA A 1 129 ? 6.991 -2.832 12.523 1.00 19.84 291 ALA A C 1
ATOM 785 O O . ALA A 1 129 ? 6.571 -3.365 11.519 1.00 19.44 291 ALA A O 1
ATOM 787 N N . GLU A 1 130 ? 7.383 -3.533 13.591 1.00 20.16 292 GLU A N 1
ATOM 788 C CA . GLU A 1 130 ? 7.180 -4.961 13.672 1.00 20.49 292 GLU A CA 1
ATOM 789 C C . GLU A 1 130 ? 5.715 -5.344 13.500 1.00 20.56 292 GLU A C 1
ATOM 790 O O . GLU A 1 130 ? 5.398 -6.245 12.739 1.00 19.72 292 GLU A O 1
ATOM 796 N N . THR A 1 131 ? 4.820 -4.616 14.183 1.00 20.53 293 T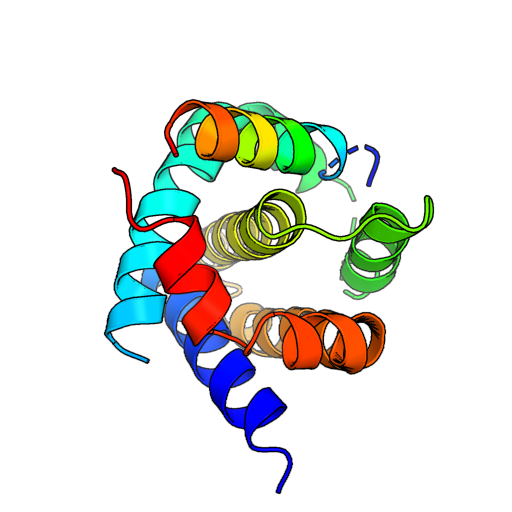HR A N 1
ATOM 797 C CA . THR A 1 131 ? 3.397 -4.884 14.137 1.00 21.30 293 THR A CA 1
ATOM 798 C C . THR A 1 131 ? 2.808 -4.687 12.752 1.00 20.05 293 THR A C 1
ATOM 799 O O . THR A 1 131 ? 2.129 -5.603 12.225 1.00 21.86 293 THR A O 1
ATOM 803 N N . ILE A 1 132 ? 3.083 -3.540 12.134 1.00 19.42 294 ILE A N 1
ATOM 804 C CA . ILE A 1 132 ? 2.689 -3.291 10.750 1.00 18.63 294 ILE A CA 1
ATOM 805 C C . ILE A 1 132 ? 3.161 -4.422 9.800 1.00 17.76 294 ILE A C 1
ATOM 806 O O . ILE A 1 132 ? 2.413 -4.867 8.907 1.00 19.78 294 ILE A O 1
ATOM 811 N N . THR A 1 133 ? 4.421 -4.843 9.924 1.00 17.65 295 THR A N 1
ATOM 812 C CA . THR A 1 133 ? 4.982 -5.881 9.029 1.00 17.94 295 THR A CA 1
ATOM 813 C C . THR A 1 133 ? 4.233 -7.203 9.284 1.00 19.47 295 THR A C 1
ATOM 814 O O . THR A 1 133 ? 3.797 -7.903 8.354 1.00 18.34 295 THR A O 1
ATOM 818 N N . ASP A 1 134 ? 4.071 -7.524 10.561 1.00 21.19 296 ASP A N 1
ATOM 819 C CA . ASP A 1 134 ? 3.440 -8.789 10.925 1.00 24.61 296 ASP A CA 1
ATOM 820 C C . ASP A 1 134 ? 2.059 -8.844 10.280 1.00 24.43 296 ASP A C 1
ATOM 821 O O . ASP A 1 134 ? 1.714 -9.789 9.556 1.00 24.54 296 ASP A O 1
ATOM 826 N N . VAL A 1 135 ? 1.276 -7.798 10.485 1.00 25.52 297 VAL A N 1
ATOM 827 C CA . VAL A 1 135 ? -0.110 -7.800 10.026 1.00 26.35 297 VAL A CA 1
ATOM 828 C C . VAL A 1 135 ? -0.157 -7.905 8.484 1.00 26.62 297 VAL A C 1
ATOM 829 O O . VAL A 1 135 ? -0.906 -8.721 7.891 1.00 26.65 297 VAL A O 1
ATOM 833 N N . LEU A 1 136 ? 0.693 -7.125 7.828 1.00 26.28 298 LEU A N 1
ATOM 834 C CA . LEU A 1 136 ? 0.773 -7.146 6.373 1.00 27.34 298 LEU A CA 1
ATOM 835 C C . LEU A 1 136 ? 1.205 -8.524 5.832 1.00 27.14 298 LEU A C 1
ATOM 836 O O . LEU A 1 136 ? 0.530 -9.127 4.959 1.00 25.98 298 LEU A O 1
ATOM 841 N N . VAL A 1 137 ? 2.343 -9.011 6.318 1.00 25.72 299 VAL A N 1
ATOM 842 C CA . VAL A 1 137 ? 2.870 -10.263 5.774 1.00 27.07 299 VAL A CA 1
ATOM 843 C C . VAL A 1 137 ? 1.977 -11.420 6.221 1.00 27.73 299 VAL A C 1
ATOM 844 O O . VAL A 1 137 ? 1.746 -12.340 5.423 1.00 28.77 299 VAL A O 1
ATOM 848 N N . ARG A 1 138 ? 1.472 -11.378 7.458 1.00 27.98 300 ARG A N 1
ATOM 849 C CA . ARG A 1 138 ? 0.635 -12.462 7.964 1.00 28.89 300 ARG A CA 1
ATOM 850 C C . ARG A 1 138 ? -0.666 -12.523 7.194 1.00 28.85 300 ARG A C 1
ATOM 851 O O . ARG A 1 138 ? -1.068 -13.591 6.812 1.00 30.74 300 ARG A O 1
ATOM 853 N N . THR A 1 139 ? -1.349 -11.408 6.997 1.00 26.77 301 THR A N 1
ATOM 854 C CA . THR A 1 139 ? -2.664 -11.485 6.346 1.00 25.83 301 THR A CA 1
ATOM 855 C C . THR A 1 139 ? -2.666 -11.461 4.830 1.00 23.62 301 THR A C 1
ATOM 856 O O . THR A 1 139 ? -3.533 -12.023 4.169 1.00 24.05 301 THR A O 1
ATOM 860 N N . LYS A 1 140 ? -1.679 -10.809 4.242 1.00 21.63 302 LYS A N 1
ATOM 861 C CA . LYS A 1 140 ? -1.732 -10.521 2.807 1.00 19.53 302 LYS A CA 1
ATOM 862 C C . LYS A 1 140 ? -0.544 -11.149 2.080 1.00 19.01 302 LYS A C 1
ATOM 863 O O . LYS A 1 140 ? -0.196 -10.703 1.004 1.00 18.61 302 LYS A O 1
ATOM 869 N N . ARG A 1 141 ? 0.091 -12.174 2.686 1.00 17.65 303 ARG A N 1
ATOM 870 C CA . ARG A 1 141 ? 1.272 -12.778 2.062 1.00 17.18 303 ARG A CA 1
ATOM 871 C C . ARG A 1 141 ? 1.017 -13.337 0.658 1.00 16.85 303 ARG A C 1
ATOM 872 O O . ARG A 1 141 ? 1.835 -13.153 -0.245 1.00 17.00 303 ARG A O 1
ATOM 880 N N . ASP A 1 142 ? -0.149 -13.953 0.436 1.00 16.84 304 ASP A N 1
ATOM 881 C CA . ASP A 1 142 ? -0.482 -14.509 -0.876 1.00 17.20 304 ASP A CA 1
ATOM 882 C C . ASP A 1 142 ? -0.647 -13.423 -1.936 1.00 16.09 304 ASP A C 1
ATOM 883 O O . ASP A 1 142 ? -0.188 -13.540 -3.082 1.00 14.90 304 ASP A O 1
ATOM 888 N N . TRP A 1 143 ? -1.277 -12.332 -1.555 1.00 17.74 305 TRP A N 1
ATOM 889 C CA . TRP A 1 143 ? -1.471 -11.217 -2.493 1.00 16.82 305 TRP A CA 1
ATOM 890 C C . TRP A 1 143 ? -0.109 -10.605 -2.843 1.00 16.21 305 TRP A C 1
ATOM 891 O O . TRP A 1 143 ? 0.185 -10.330 -3.992 1.00 17.81 305 TRP A O 1
ATOM 902 N N . LEU A 1 144 ? 0.731 -10.390 -1.839 1.00 15.47 306 LEU A N 1
ATOM 903 C CA . LEU A 1 144 ? 2.064 -9.806 -2.043 1.00 15.56 306 LEU A CA 1
ATOM 904 C C . LEU A 1 144 ? 2.917 -10.632 -2.972 1.00 17.21 306 LEU A C 1
ATOM 905 O O . LEU A 1 144 ? 3.602 -10.083 -3.832 1.00 16.19 306 LEU A O 1
ATOM 910 N N . VAL A 1 145 ? 2.901 -11.948 -2.757 1.00 17.30 307 VAL A N 1
ATOM 911 C CA . VAL A 1 145 ? 3.586 -12.899 -3.645 1.00 19.32 307 VAL A CA 1
ATOM 912 C C . VAL A 1 145 ? 3.113 -12.768 -5.063 1.00 19.52 307 VAL A C 1
ATOM 913 O O . VAL A 1 145 ? 3.925 -12.651 -5.995 1.00 18.43 307 VAL A O 1
ATOM 917 N N . LYS A 1 146 ? 1.810 -12.760 -5.226 1.00 19.98 308 LYS A N 1
ATOM 918 C CA . LYS A 1 146 ? 1.224 -12.605 -6.541 1.00 24.36 308 LYS A CA 1
ATOM 919 C C . LYS A 1 146 ? 1.625 -11.280 -7.261 1.00 25.09 308 LYS A C 1
ATOM 920 O O . LYS A 1 146 ? 1.888 -11.276 -8.466 1.00 24.00 308 LYS A O 1
ATOM 926 N N . GLN A 1 147 ? 1.698 -10.181 -6.507 1.00 24.13 309 GLN A N 1
ATOM 927 C CA . GLN A 1 147 ? 2.140 -8.871 -7.030 1.00 25.46 309 GLN A CA 1
ATOM 928 C C . GLN A 1 147 ? 3.650 -8.705 -7.112 1.00 24.51 309 GLN A C 1
ATOM 929 O O . GLN A 1 147 ? 4.127 -7.612 -7.327 1.00 25.43 309 GLN A O 1
ATOM 935 N N . ARG A 1 148 ? 4.392 -9.786 -6.923 1.00 23.06 310 ARG A N 1
ATOM 936 C CA . ARG A 1 148 ? 5.865 -9.803 -6.957 1.00 23.76 310 ARG A CA 1
ATOM 937 C C . ARG A 1 148 ? 6.487 -8.956 -5.851 1.00 23.16 310 ARG A C 1
ATOM 938 O O . ARG A 1 148 ? 7.558 -8.395 -6.023 1.00 21.20 310 ARG A O 1
ATOM 946 N N . GLY A 1 149 ? 5.815 -8.859 -4.694 1.00 20.81 311 GLY A N 1
ATOM 947 C CA . GLY A 1 149 ? 6.474 -8.249 -3.522 1.00 18.87 311 GLY A CA 1
ATOM 948 C C . GLY A 1 149 ? 6.822 -6.784 -3.743 1.00 17.42 311 GLY A C 1
ATOM 94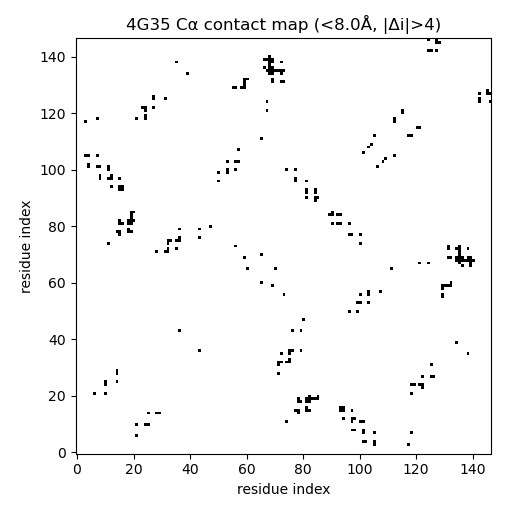9 O O . GLY A 1 149 ? 6.106 -6.028 -4.410 1.00 16.61 311 GLY A O 1
ATOM 950 N N . TRP A 1 150 ? 7.943 -6.369 -3.195 1.00 17.14 312 TRP A N 1
ATOM 951 C CA . TRP A 1 150 ? 8.252 -4.952 -3.247 1.00 17.40 312 TRP A CA 1
ATOM 952 C C . TRP A 1 150 ? 8.639 -4.532 -4.669 1.00 17.86 312 TRP A C 1
ATOM 953 O O . TRP A 1 150 ? 8.647 -3.355 -5.011 1.00 18.23 312 TRP A O 1
ATOM 964 N N . ASP A 1 151 ? 8.927 -5.496 -5.511 1.00 18.29 313 ASP A N 1
ATOM 965 C CA . ASP A 1 151 ? 9.175 -5.115 -6.895 1.00 20.05 313 ASP A CA 1
ATOM 966 C C . ASP A 1 151 ? 7.903 -4.622 -7.560 1.00 20.60 313 ASP A C 1
ATOM 967 O O . ASP A 1 151 ? 7.935 -3.648 -8.324 1.00 20.61 313 ASP A O 1
ATOM 972 N N . GLY A 1 152 ? 6.762 -5.226 -7.193 1.00 19.32 314 GLY A N 1
ATOM 973 C CA . GLY A 1 152 ? 5.451 -4.804 -7.722 1.00 18.78 314 GLY A CA 1
ATOM 974 C C . GLY A 1 152 ? 5.091 -3.397 -7.247 1.00 18.00 314 GLY A C 1
ATOM 975 O O . GLY A 1 152 ? 4.510 -2.597 -7.998 1.00 18.89 314 GLY A O 1
ATOM 976 N N . PHE A 1 153 ? 5.366 -3.125 -5.978 1.00 15.88 315 PHE A N 1
ATOM 977 C CA . PHE A 1 153 ? 5.161 -1.827 -5.355 1.00 15.81 315 PHE A CA 1
ATOM 978 C C . PHE A 1 153 ? 5.907 -0.728 -6.126 1.00 15.79 315 PHE A C 1
ATOM 979 O O . PHE A 1 153 ? 5.300 0.267 -6.499 1.00 14.52 315 PHE A O 1
ATOM 987 N N . VAL A 1 154 ? 7.192 -0.964 -6.427 1.00 15.52 316 VAL A N 1
ATOM 988 C CA . VAL A 1 154 ? 8.041 0.039 -7.104 1.00 16.10 316 VAL A CA 1
ATOM 989 C C . VAL A 1 154 ? 7.455 0.253 -8.517 1.00 16.82 316 VAL A C 1
ATOM 990 O O . VAL A 1 154 ? 7.289 1.387 -8.975 1.00 16.71 316 VAL A O 1
ATOM 994 N N . GLU A 1 155 ? 7.122 -0.842 -9.205 1.00 18.74 317 GLU A N 1
ATOM 995 C CA . GLU A 1 155 ? 6.604 -0.710 -10.566 1.00 18.88 317 GLU A CA 1
ATOM 996 C C . GLU A 1 155 ? 5.268 0.006 -10.600 1.00 18.37 317 GLU A C 1
ATOM 997 O O . GLU A 1 155 ? 5.003 0.796 -11.515 1.00 19.17 317 G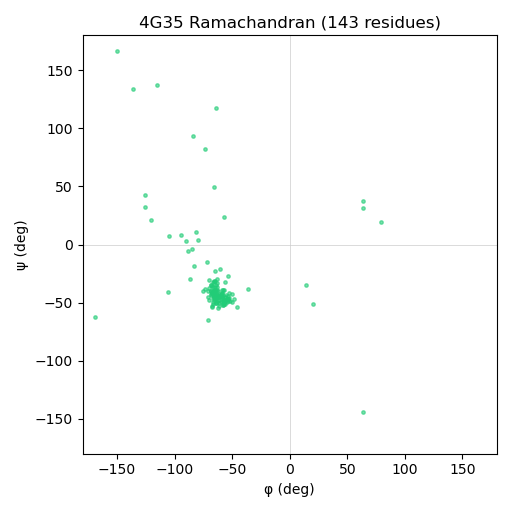LU A O 1
ATOM 1003 N N . PHE A 1 156 ? 4.404 -0.262 -9.635 1.00 18.25 318 PHE A N 1
ATOM 1004 C CA . PHE A 1 156 ? 3.049 0.330 -9.630 1.00 17.63 318 PHE A CA 1
ATOM 1005 C C . PHE A 1 156 ? 3.180 1.869 -9.489 1.00 19.20 318 PHE A C 1
ATOM 1006 O O . PHE A 1 156 ? 2.405 2.631 -10.117 1.00 18.83 318 PHE A O 1
ATOM 1014 N N . PHE A 1 157 ? 4.126 2.302 -8.633 1.00 18.02 319 PHE A N 1
ATOM 1015 C CA . PHE A 1 157 ? 4.280 3.727 -8.361 1.00 17.94 319 PHE A CA 1
ATOM 1016 C C . PHE A 1 157 ? 5.347 4.444 -9.230 1.00 18.61 319 PHE A C 1
ATOM 1017 O O . PHE A 1 157 ? 5.653 5.635 -9.008 1.00 18.89 319 PHE A O 1
ATOM 1025 N N . HIS A 1 158 ? 5.878 3.752 -10.216 1.00 18.51 320 HIS A N 1
ATOM 1026 C CA . HIS A 1 158 ? 6.966 4.287 -11.033 1.00 20.82 320 HIS A CA 1
ATOM 1027 C C . HIS A 1 158 ? 6.659 5.644 -11.674 1.00 22.20 320 HIS A C 1
ATOM 1028 O O . HIS A 1 158 ? 7.462 6.573 -11.552 1.00 22.08 320 HIS A O 1
ATOM 1035 N N . VAL A 1 159 ? 5.491 5.756 -12.321 1.00 23.38 321 VAL A N 1
ATOM 1036 C CA . VAL A 1 159 ? 5.035 7.008 -12.942 1.00 25.77 321 VAL A CA 1
ATOM 1037 C C . VAL A 1 159 ? 4.822 8.083 -11.847 1.00 27.37 321 VAL A C 1
ATOM 1038 O O . VAL A 1 159 ? 4.026 7.872 -10.931 1.00 26.22 321 VAL A O 1
ATOM 1042 N N . GLN A 1 160 ? 5.587 9.192 -11.905 1.00 29.35 322 GLN A N 1
ATOM 1043 C CA . GLN A 1 160 ? 5.641 10.157 -10.787 1.00 31.83 322 GLN A CA 1
ATOM 1044 C C . GLN A 1 160 ? 4.966 11.435 -11.129 1.00 33.70 322 GLN A C 1
ATOM 1045 O O . GLN A 1 160 ? 5.582 12.177 -11.892 1.00 34.96 322 GLN A O 1
ATOM 1054 N N . ALA B 2 2 ? -10.550 2.698 10.556 1.00 36.57 2 ALA B N 1
ATOM 1055 C CA . ALA B 2 2 ? -10.403 1.768 9.447 1.00 35.68 2 ALA B CA 1
ATOM 1056 C C . ALA B 2 2 ? -11.094 2.256 8.155 1.00 34.86 2 ALA B C 1
ATOM 1057 O O . ALA B 2 2 ? -10.518 2.175 7.059 1.00 33.55 2 ALA B O 1
ATOM 1059 N N . ALA B 2 3 ? -12.311 2.808 8.281 1.00 33.43 3 ALA B N 1
ATOM 1060 C CA . ALA B 2 3 ? -12.990 3.400 7.139 1.00 32.63 3 ALA B CA 1
ATOM 1061 C C . ALA B 2 3 ? -12.123 4.508 6.505 1.00 31.94 3 ALA B C 1
ATOM 1062 O O . ALA B 2 3 ? -12.007 4.617 5.281 1.00 31.49 3 ALA B O 1
ATOM 1070 N N . LEU B 2 5 ? -8.839 4.970 6.610 1.00 25.44 5 LEU B N 1
ATOM 1071 C CA . LEU B 2 5 ? -7.620 4.515 5.949 1.00 24.09 5 LEU B CA 1
ATOM 1072 C C . LEU B 2 5 ? -7.998 3.800 4.678 1.00 21.39 5 LEU B C 1
ATOM 1073 O O . LEU B 2 5 ? -7.306 3.929 3.664 1.00 21.36 5 LEU B O 1
ATOM 1078 N N . ARG B 2 6 ? -9.136 3.100 4.709 1.00 19.82 6 ARG B N 1
ATOM 1079 C CA . ARG B 2 6 ? -9.537 2.378 3.514 1.00 19.86 6 ARG B CA 1
ATOM 1080 C C . ARG B 2 6 ? -9.824 3.354 2.354 1.00 18.72 6 ARG B C 1
ATOM 1081 O O . ARG B 2 6 ? -9.318 3.175 1.271 1.00 17.59 6 ARG B O 1
ATOM 1089 N N . ARG B 2 7 ? -10.64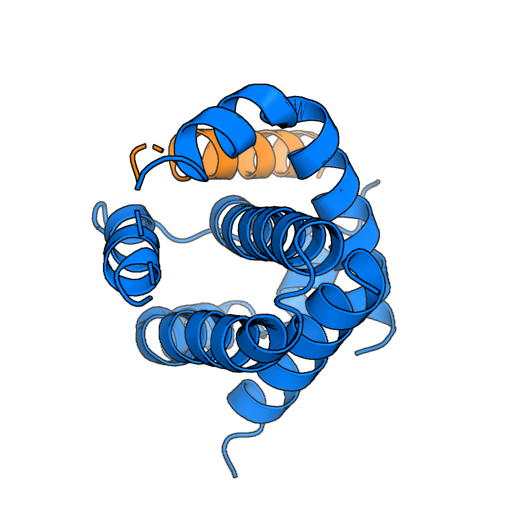4 4.378 2.598 1.00 18.17 7 ARG B N 1
ATOM 1090 C CA . ARG B 2 7 ? -11.029 5.375 1.567 1.00 19.02 7 ARG B CA 1
ATOM 1091 C C . ARG B 2 7 ? -9.830 6.229 1.084 1.00 17.82 7 ARG B C 1
ATOM 1092 O O . ARG B 2 7 ? -9.636 6.462 -0.113 1.00 17.12 7 ARG B O 1
ATOM 1100 N N . ILE B 2 8 ? -8.957 6.615 2.010 1.00 16.85 8 ILE B N 1
ATOM 1101 C CA . ILE B 2 8 ? -7.737 7.316 1.605 1.00 15.86 8 ILE B CA 1
ATOM 1102 C C . ILE B 2 8 ? -6.906 6.384 0.742 1.00 16.04 8 ILE B C 1
ATOM 1103 O O . ILE B 2 8 ? -6.509 6.731 -0.374 1.00 16.40 8 ILE B O 1
ATOM 1108 N N . GLY B 2 9 ? -6.769 5.127 1.193 1.00 15.78 9 GLY B N 1
ATOM 1109 C CA . GLY B 2 9 ? -5.967 4.162 0.417 1.00 15.18 9 GLY B CA 1
ATOM 1110 C C . GLY B 2 9 ? -6.496 3.950 -0.973 1.00 15.59 9 GLY B C 1
ATOM 1111 O O . GLY B 2 9 ? -5.753 3.898 -1.955 1.00 15.57 9 GLY B O 1
ATOM 1112 N N . ASP B 2 10 ? -7.809 3.844 -1.094 1.00 14.65 10 ASP B N 1
ATOM 1113 C CA . ASP B 2 10 ? -8.371 3.695 -2.463 1.00 16.30 10 ASP B CA 1
ATOM 1114 C C . ASP B 2 10 ? -8.275 4.946 -3.322 1.00 16.86 10 ASP B C 1
ATOM 1115 O O . ASP B 2 10 ? -8.177 4.845 -4.527 1.00 17.09 10 ASP B O 1
ATOM 1120 N N . CYS B 2 11 ? -8.327 6.118 -2.700 1.00 17.65 11 CYS B N 1
ATOM 1121 C CA . CYS B 2 11 ? -8.067 7.410 -3.416 1.00 20.19 11 CYS B CA 1
ATOM 1122 C C . CYS B 2 11 ? -6.628 7.490 -3.981 1.00 18.93 11 CYS B C 1
ATOM 1123 O O . CYS B 2 11 ? -6.399 7.804 -5.166 1.00 19.55 11 CYS B O 1
ATOM 1126 N N . VAL B 2 12 ? -5.645 7.149 -3.148 1.00 19.02 12 VAL B N 1
ATOM 1127 C CA . VAL B 2 12 ? -4.224 7.030 -3.585 1.00 17.99 12 VAL B CA 1
ATOM 1128 C C . VAL B 2 12 ? -4.116 5.992 -4.705 1.00 17.93 12 VAL B C 1
ATOM 1129 O O . VAL B 2 12 ? -3.405 6.206 -5.714 1.00 18.35 12 VAL B O 1
ATOM 1133 N N . ASN B 2 13 ? -4.814 4.854 -4.573 1.00 17.31 13 ASN B N 1
ATOM 1134 C CA . ASN B 2 13 ? -4.667 3.816 -5.593 1.00 17.40 13 ASN B CA 1
ATOM 1135 C C . ASN B 2 13 ? -5.240 4.306 -6.922 1.00 19.54 13 ASN B C 1
ATOM 1136 O O . ASN B 2 13 ? -4.627 4.158 -7.999 1.00 18.27 13 ASN B O 1
ATOM 1141 N N . LEU B 2 14 ? -6.455 4.833 -6.841 1.00 20.52 14 LEU B N 1
ATOM 1142 C CA . LEU B 2 14 ? -7.107 5.377 -8.044 1.00 23.52 14 LEU B CA 1
ATOM 1143 C C . LEU B 2 14 ? -6.272 6.471 -8.718 1.00 23.86 14 LEU B C 1
ATOM 1144 O O . LEU B 2 14 ? -6.026 6.393 -9.893 1.00 24.74 14 LEU B O 1
ATOM 1149 N N . ARG B 2 15 ? -5.777 7.452 -7.969 1.00 24.92 15 ARG B N 1
ATOM 1150 C CA . ARG B 2 15 ? -4.850 8.451 -8.525 1.00 25.59 15 ARG B CA 1
ATOM 1151 C C . ARG B 2 15 ? -3.693 7.801 -9.282 1.00 25.50 15 ARG B C 1
ATOM 1152 O O . ARG B 2 15 ? -3.396 8.180 -10.442 1.00 25.14 15 ARG B O 1
ATOM 1160 N N . GLN B 2 16 ? -3.031 6.806 -8.671 1.00 24.26 16 GLN B N 1
ATOM 1161 C CA . GLN B 2 16 ? -1.899 6.205 -9.365 1.00 23.56 16 GLN B CA 1
ATOM 1162 C C . GLN B 2 16 ? -2.325 5.443 -10.609 1.00 24.89 16 GLN B C 1
ATOM 1163 O O . GLN B 2 16 ? -1.634 5.483 -11.629 1.00 24.18 16 GLN B O 1
ATOM 1169 N N . LYS B 2 17 ? -3.468 4.769 -10.575 1.00 25.62 17 LYS B N 1
ATOM 1170 C CA . LYS B 2 17 ? -3.884 4.091 -11.820 1.00 28.74 17 LYS B CA 1
ATOM 1171 C C . LYS B 2 17 ? -4.177 5.152 -12.886 1.00 29.12 17 LYS B C 1
ATOM 1172 O O . LYS B 2 17 ? -3.934 4.887 -14.050 1.00 30.25 17 LYS B O 1
ATOM 1178 N N . LEU B 2 18 ? -4.667 6.333 -12.484 1.00 30.79 18 LEU B N 1
ATOM 1179 C CA . LEU B 2 18 ? -4.934 7.421 -13.438 1.00 31.96 18 LEU B CA 1
ATOM 1180 C C . LEU B 2 18 ? -3.630 7.890 -14.028 1.00 32.85 18 LEU B C 1
ATOM 1181 O O . LEU B 2 18 ? -3.520 8.111 -15.253 1.00 34.25 18 LEU B O 1
ATOM 1186 N N . LEU B 2 19 ? -2.628 8.021 -13.179 1.00 31.06 19 LEU B N 1
ATOM 1187 C CA . LEU B 2 19 ? -1.304 8.388 -13.653 1.00 31.29 19 LEU B CA 1
ATOM 1188 C C . LEU B 2 19 ? -0.661 7.374 -14.582 1.00 30.57 19 LEU B C 1
ATOM 1189 O O . LEU B 2 19 ? 0.065 7.792 -15.491 1.00 30.24 19 LEU B O 1
ATOM 1194 N N . ASN B 2 20 ? -0.898 6.084 -14.313 1.00 30.17 20 ASN B N 1
ATOM 1195 C CA . ASN B 2 20 ? -0.304 4.928 -15.024 1.00 31.09 20 ASN B CA 1
ATOM 1196 C C . ASN B 2 20 ? -0.899 4.723 -16.422 1.00 33.14 20 ASN B C 1
ATOM 1197 O O . ASN B 2 20 ? -2.050 5.099 -16.658 1.00 34.36 20 ASN B O 1
#

Secondary structure (DSSP, 8-state):
--HHHHHHHHHHHHHHHHHH--HHHHHHHHHHHHHHHHHTHHHHHHHH---THHHHHHHHTTTS---HHHHHHHHHHHHHHHHHHHHTT-GGGHHHHHHHHHHHHHHHHHHHHHHTTHHHHHHHHH---/---HHHHHHHHHHHHHH-

Radius of gyration: 14.03 Å; Cα contacts (8 Å, |Δi|>4): 154; chains: 2; bounding box: 31×34×39 Å

Foldseek 3Di:
DPVLLVCQLVLLLVLLVVLACVVLLNVLLVVVLVVLCVVCVVVLVVVLVPVCCLVVLVVLCVVVDDDLVSLSNSSSSLSVNSNVCSVVVNNVVNSVSSNSSSCSCCVPCVVVCVVCVHSVNVSVVRVPD/DVVVVVVVVVVVVVVVVD

Solvent-accessible surface area: 8280 Å² total

Nearest PDB structures (foldseek):
  4g35-assembly1_A  TM=1.008E+00  e=5.849E-17  Mus musculus
  6qfm-assembly1_A  TM=9.802E-01  e=4.508E-14  Homo sapiens
  5ku9-assembly1_A  TM=9.620E-01  e=1.041E-13  unclassified
  5uum-assembly2_B  TM=9.773E-01  e=2.928E-13  Homo sapiens
  5c6h-assembly1_A  TM=9.834E-01  e=6.128E-13  Homo sapiens

InterPro domains:
  IPR002475 Bcl2-like [PS50062] (194-295)
  IPR013281 Apoptosis regulator, Mcl-1 [PR01866] (217-233)
  IPR013281 Apoptosis regulator, Mcl-1 [PR01866] (234-247)
  IPR013281 Apoptosis regulator, Mcl-1 [PR01866] (249-264)
  IPR013281 Apoptosis regulator, Mcl-1 [PR01866] (303-316)
  IPR013281 Apoptosis regulator, Mcl-1 [PR01866] (318-331)
  IPR020717 Apoptosis regulator, Bcl-2, BH1 motif, conserved site [PS01080] (234-253)
  IPR020726 Apoptosis regulator, Bcl-2, BH2 motif, conserved site [PS01258] (286-297)
  IPR020728 Apoptosis regulator, Bcl-2, BH3 motif, conserved site [PS01259] (190-204)
  IPR026298 Bcl-2 family [PR01862] (227-239)
  IPR026298 Bcl-2 family [PR01862] (241-269)
  IPR026298 Bcl-2 family [PR01862] (270-294)
  IPR026298 Bcl-2 family [PTHR11256] (147-321)
  IPR026298 Bcl-2 family [cd06845] (156-299)
  IPR036834 Bcl-2-like superfamily [G3DSA:1.10.437.10] (153-300)
  IPR036834 Bcl-2-like superfamily [SSF56854] (150-305)
  IPR046371 Bcl-2, Bcl-2 homology region 1-3 [PF00452] (194-293)
  IPR046371 Bcl-2, Bcl-2 homology region 1-3 [SM00337] (194-293)

B-factor: mean 27.5, std 10.77, range [11.81, 65.42]